Protein AF-A0A8T5RN50-F1 (afdb_monomer_lite)

Structure (mmCIF, N/CA/C/O backbone):
data_AF-A0A8T5RN50-F1
#
_entry.id   AF-A0A8T5RN50-F1
#
loop_
_atom_site.group_PDB
_atom_site.id
_atom_site.type_symbol
_atom_site.label_atom_id
_atom_site.label_alt_id
_atom_site.label_comp_id
_atom_site.label_asym_id
_atom_site.label_entity_id
_atom_site.label_seq_id
_atom_site.pdbx_PDB_ins_code
_atom_site.Cartn_x
_atom_site.Cartn_y
_atom_site.Cartn_z
_atom_site.occupancy
_atom_site.B_iso_or_equiv
_atom_site.auth_seq_id
_atom_site.auth_comp_id
_atom_site.auth_asym_id
_atom_site.auth_atom_id
_atom_site.pdbx_PDB_model_num
ATOM 1 N N . MET A 1 1 ? -28.690 2.134 7.419 1.00 39.25 1 MET A N 1
ATOM 2 C CA . MET A 1 1 ? -27.782 1.005 7.734 1.00 39.25 1 MET A CA 1
ATOM 3 C C . MET A 1 1 ? -26.611 1.550 8.539 1.00 39.25 1 MET A C 1
ATOM 5 O O . MET A 1 1 ? -25.808 2.286 7.982 1.00 39.25 1 MET A O 1
ATOM 9 N N . ASN A 1 2 ? -26.557 1.276 9.845 1.00 39.72 2 ASN A N 1
ATOM 10 C CA . ASN A 1 2 ? -25.509 1.796 10.726 1.00 39.72 2 ASN A CA 1
ATOM 11 C C . ASN A 1 2 ? -24.198 1.040 10.441 1.00 39.72 2 ASN A C 1
ATOM 13 O O . ASN A 1 2 ? -24.035 -0.119 10.826 1.00 39.72 2 ASN A O 1
ATOM 17 N N . ARG A 1 3 ? -23.319 1.637 9.631 1.00 48.94 3 ARG A N 1
ATOM 18 C CA . ARG A 1 3 ? -22.078 1.011 9.163 1.00 48.94 3 ARG A CA 1
ATOM 19 C C . ARG A 1 3 ? -21.067 1.093 10.303 1.00 48.94 3 ARG A C 1
ATOM 21 O O . ARG A 1 3 ? -20.320 2.054 10.372 1.00 48.94 3 ARG A O 1
ATOM 28 N N . ASN A 1 4 ? -21.085 0.105 11.201 1.00 57.00 4 ASN A N 1
ATOM 29 C CA . ASN A 1 4 ? -20.144 -0.011 12.319 1.00 57.00 4 ASN A CA 1
ATOM 30 C C . ASN A 1 4 ? -18.713 0.312 11.851 1.00 57.00 4 ASN A C 1
ATOM 32 O O . ASN A 1 4 ? -18.097 -0.475 11.121 1.00 57.00 4 ASN A O 1
ATOM 36 N N . GLU A 1 5 ? -18.204 1.471 12.270 1.00 60.34 5 GLU A N 1
ATOM 37 C CA . GLU A 1 5 ? -16.967 2.089 11.766 1.00 60.34 5 GLU A CA 1
ATOM 38 C C . GLU A 1 5 ? -15.711 1.244 12.054 1.00 60.34 5 GLU A C 1
ATOM 40 O O . GLU A 1 5 ? -14.679 1.391 11.399 1.00 60.34 5 GLU A O 1
ATOM 45 N N . ASN A 1 6 ? -15.839 0.248 12.935 1.00 61.25 6 ASN A N 1
ATOM 46 C CA . ASN A 1 6 ? -14.751 -0.607 13.416 1.00 61.25 6 ASN A CA 1
ATOM 47 C C . ASN A 1 6 ? -14.583 -1.919 12.622 1.00 61.25 6 ASN A C 1
ATOM 49 O O . ASN A 1 6 ? -13.995 -2.882 13.123 1.00 61.25 6 ASN A O 1
ATOM 53 N N . THR A 1 7 ? -15.121 -1.999 11.399 1.00 67.31 7 THR A N 1
ATOM 54 C CA . THR A 1 7 ? -15.009 -3.199 10.550 1.00 67.31 7 THR A CA 1
ATOM 55 C C . THR A 1 7 ? -14.129 -2.964 9.322 1.00 67.31 7 THR A C 1
ATOM 57 O O . THR A 1 7 ? -14.306 -2.001 8.572 1.00 67.31 7 THR A O 1
ATOM 60 N N . TRP A 1 8 ? -13.166 -3.855 9.080 1.00 62.72 8 TRP A N 1
ATOM 61 C CA . TRP A 1 8 ? -12.341 -3.890 7.864 1.00 62.72 8 TRP A CA 1
ATOM 62 C C . TRP A 1 8 ? -12.650 -5.194 7.132 1.00 62.72 8 TRP A C 1
ATOM 64 O O . TRP A 1 8 ? -12.530 -6.265 7.718 1.00 62.72 8 TRP A O 1
ATOM 74 N N . PHE A 1 9 ? -13.183 -5.087 5.908 1.00 72.06 9 PHE A N 1
ATOM 75 C CA . PHE A 1 9 ? -13.737 -6.212 5.135 1.00 72.06 9 PHE A CA 1
ATOM 76 C C . PHE A 1 9 ? -14.704 -7.116 5.930 1.00 72.06 9 PHE A C 1
ATOM 78 O O . PHE A 1 9 ? -14.640 -8.336 5.861 1.00 72.06 9 PHE A O 1
ATOM 85 N N . GLY A 1 10 ? -15.597 -6.519 6.729 1.00 66.94 10 GLY A N 1
ATOM 86 C CA . GLY A 1 10 ? -16.587 -7.263 7.526 1.00 66.94 10 GLY A CA 1
ATOM 87 C C . GLY A 1 10 ? -16.043 -7.890 8.816 1.00 66.94 10 GLY A C 1
ATOM 88 O O . GLY A 1 10 ? -16.824 -8.358 9.641 1.00 66.94 10 GLY A O 1
ATOM 89 N N . ILE A 1 11 ? -14.731 -7.834 9.055 1.00 73.62 11 ILE A N 1
ATOM 90 C CA . ILE A 1 11 ? -14.103 -8.348 10.275 1.00 73.62 11 ILE A CA 1
ATOM 91 C C . ILE A 1 11 ? -14.075 -7.239 11.332 1.00 73.62 11 ILE A C 1
ATOM 93 O O . ILE A 1 11 ? -13.586 -6.136 11.072 1.00 73.62 11 ILE A O 1
ATOM 97 N N . LYS A 1 12 ? -14.570 -7.531 12.544 1.00 73.50 12 LYS A N 1
ATOM 98 C CA . LYS A 1 12 ? -14.414 -6.646 13.711 1.00 73.50 12 LYS A CA 1
ATOM 99 C C . LYS A 1 12 ? -12.937 -6.584 14.109 1.00 73.50 12 LYS A C 1
ATOM 101 O O . LYS A 1 12 ? -12.335 -7.601 14.464 1.00 73.50 12 LYS A O 1
ATOM 106 N N . LEU A 1 13 ? -12.357 -5.391 14.047 1.00 67.62 13 LEU A N 1
ATOM 107 C CA . LEU A 1 13 ? -10.966 -5.155 14.416 1.00 67.62 13 LEU A CA 1
ATOM 108 C C . LEU A 1 13 ? -10.843 -4.985 15.929 1.00 67.62 13 LEU A C 1
ATOM 110 O O . LEU A 1 13 ? -11.417 -4.072 16.507 1.00 67.62 13 LEU A O 1
ATOM 114 N N . ASN A 1 14 ? -10.073 -5.870 16.559 1.00 73.69 14 ASN A N 1
ATOM 115 C CA . ASN A 1 14 ? -9.649 -5.715 17.949 1.00 73.69 14 ASN A CA 1
ATOM 116 C C . ASN A 1 14 ? -8.306 -4.957 17.987 1.00 73.69 14 ASN A C 1
ATOM 118 O O . ASN A 1 14 ? -7.526 -5.096 17.042 1.00 73.69 14 ASN A O 1
ATOM 122 N N . GLN A 1 15 ? -7.991 -4.210 19.053 1.00 70.94 15 GLN A N 1
ATOM 123 C CA . GLN A 1 15 ? -6.821 -3.305 19.105 1.00 70.94 15 GLN A CA 1
ATOM 124 C C . GLN A 1 15 ? -5.503 -3.997 18.699 1.00 70.94 15 GLN A C 1
ATOM 126 O O . GLN A 1 15 ? -4.775 -3.499 17.845 1.00 70.94 15 GLN A O 1
ATOM 131 N N . ARG A 1 16 ? -5.253 -5.213 19.209 1.00 75.81 16 ARG A N 1
ATOM 132 C CA . ARG A 1 16 ? -4.065 -6.024 18.869 1.00 75.81 16 ARG A CA 1
ATOM 133 C C . ARG A 1 16 ? -4.046 -6.521 17.415 1.00 75.81 16 ARG A C 1
ATOM 135 O O . ARG A 1 16 ? -2.986 -6.699 16.823 1.00 75.81 16 ARG A O 1
ATOM 142 N N . ARG A 1 17 ? -5.216 -6.768 16.819 1.00 75.12 17 ARG A N 1
ATOM 143 C CA . ARG A 1 17 ? -5.322 -7.174 15.405 1.00 75.12 17 ARG A CA 1
ATOM 144 C C . ARG A 1 17 ? -5.095 -5.982 14.477 1.00 75.12 17 ARG A C 1
ATOM 146 O O . ARG A 1 17 ? -4.455 -6.144 13.445 1.00 75.12 17 ARG A O 1
ATOM 153 N N . ALA A 1 18 ? -5.559 -4.795 14.870 1.00 77.81 18 ALA A N 1
ATOM 154 C CA . ALA A 1 18 ? -5.333 -3.558 14.130 1.00 77.81 18 ALA A CA 1
ATOM 155 C C . ALA A 1 18 ? -3.845 -3.175 14.078 1.00 77.81 18 ALA A C 1
ATOM 157 O O . ALA A 1 18 ? -3.364 -2.793 13.015 1.00 77.81 18 ALA A O 1
ATOM 158 N N . THR A 1 19 ? -3.101 -3.345 15.177 1.00 78.88 19 THR A N 1
ATOM 159 C CA . THR A 1 19 ? -1.645 -3.108 15.199 1.00 78.88 19 THR A CA 1
ATOM 160 C C . THR A 1 19 ? -0.881 -4.098 14.323 1.00 78.88 19 THR A C 1
ATOM 162 O O . THR A 1 19 ? 0.003 -3.688 13.576 1.00 78.88 19 THR A O 1
ATOM 165 N N . ASN A 1 20 ? -1.249 -5.384 14.341 1.00 82.62 20 ASN A N 1
ATOM 166 C CA . ASN A 1 20 ? -0.606 -6.383 13.481 1.00 82.62 20 ASN A CA 1
ATOM 167 C C . ASN A 1 20 ? -0.867 -6.101 11.992 1.00 82.62 20 ASN A C 1
ATOM 169 O O . ASN A 1 20 ? 0.052 -6.189 11.184 1.00 82.62 20 ASN A O 1
ATOM 173 N N . LEU A 1 21 ? -2.097 -5.710 11.636 1.00 84.25 21 LEU A N 1
ATOM 174 C CA . LEU A 1 21 ? -2.449 -5.291 10.274 1.00 84.25 21 LEU A CA 1
ATOM 175 C C . LEU A 1 21 ? -1.707 -4.025 9.839 1.00 84.25 21 LEU A C 1
ATOM 177 O O . LEU A 1 21 ? -1.286 -3.929 8.690 1.00 84.25 21 LEU A O 1
ATOM 181 N N . PHE A 1 22 ? -1.508 -3.077 10.751 1.00 85.62 22 PHE A N 1
ATOM 182 C CA . PHE A 1 22 ? -0.739 -1.868 10.480 1.00 85.62 22 PHE A CA 1
ATOM 183 C C . PHE A 1 22 ? 0.730 -2.187 10.163 1.00 85.62 22 PHE A C 1
ATOM 185 O O . PHE A 1 22 ? 1.240 -1.741 9.138 1.00 85.62 22 PHE A O 1
ATOM 192 N N . ILE A 1 23 ? 1.385 -3.021 10.980 1.00 85.88 23 ILE A N 1
ATOM 193 C CA . ILE A 1 23 ? 2.774 -3.458 10.746 1.00 85.88 23 ILE A CA 1
ATOM 194 C C . ILE A 1 23 ? 2.885 -4.232 9.426 1.00 85.88 23 ILE A C 1
ATOM 196 O O . ILE A 1 23 ? 3.778 -3.955 8.626 1.00 85.88 23 ILE A O 1
ATOM 200 N N . LEU A 1 24 ? 1.951 -5.155 9.166 1.00 88.94 24 LEU A N 1
ATOM 201 C CA . LEU A 1 24 ? 1.899 -5.911 7.912 1.00 88.94 24 LEU A CA 1
ATOM 202 C C . LEU A 1 24 ? 1.766 -4.978 6.703 1.00 88.94 24 LEU A C 1
ATOM 204 O O . LEU A 1 24 ? 2.433 -5.177 5.693 1.00 88.94 24 LEU A O 1
ATOM 208 N N . SER A 1 25 ? 0.937 -3.941 6.814 1.00 89.31 25 SER A N 1
ATOM 209 C CA . SER A 1 25 ? 0.748 -2.968 5.744 1.00 89.31 25 SER A CA 1
ATOM 210 C C . SER A 1 25 ? 1.996 -2.121 5.498 1.00 89.31 25 SER A C 1
ATOM 212 O O . SER A 1 25 ? 2.299 -1.843 4.344 1.00 89.31 25 SER A O 1
ATOM 214 N N . ILE A 1 26 ? 2.742 -1.742 6.542 1.00 89.38 26 ILE A N 1
ATOM 215 C CA . ILE A 1 26 ? 4.029 -1.043 6.389 1.00 89.38 26 ILE A CA 1
ATOM 216 C C . ILE A 1 26 ? 5.039 -1.943 5.674 1.00 89.38 26 ILE A C 1
ATOM 218 O O . ILE A 1 26 ? 5.650 -1.528 4.689 1.00 89.38 26 ILE A O 1
ATOM 222 N N . ALA A 1 27 ? 5.184 -3.190 6.126 1.00 91.25 27 ALA A N 1
ATOM 223 C CA . ALA A 1 27 ? 6.066 -4.154 5.478 1.00 91.25 27 ALA A CA 1
ATOM 224 C C . ALA A 1 27 ? 5.673 -4.362 4.006 1.00 91.25 27 ALA A C 1
ATOM 226 O O . ALA A 1 27 ? 6.528 -4.311 3.125 1.00 91.25 27 ALA A O 1
ATOM 227 N 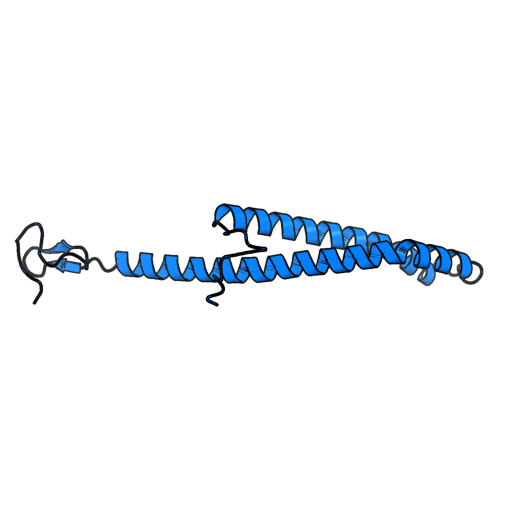N . GLY A 1 28 ? 4.371 -4.489 3.731 1.00 89.31 28 GLY A N 1
ATOM 228 C CA . GLY A 1 28 ? 3.821 -4.567 2.380 1.00 89.31 28 GLY A CA 1
ATOM 229 C C . GLY A 1 28 ? 4.183 -3.353 1.526 1.00 89.31 28 GLY A C 1
ATOM 230 O O . GLY A 1 28 ? 4.691 -3.534 0.424 1.00 89.31 28 GLY A O 1
ATOM 231 N N . THR A 1 29 ? 4.018 -2.128 2.045 1.00 89.56 29 THR A N 1
ATOM 232 C CA . THR A 1 29 ? 4.406 -0.907 1.314 1.00 89.56 29 THR A CA 1
ATOM 233 C C . THR A 1 29 ? 5.895 -0.882 0.975 1.00 89.56 29 THR A C 1
ATOM 235 O O . THR A 1 29 ? 6.263 -0.533 -0.146 1.00 89.56 29 THR A O 1
ATOM 238 N N . LEU A 1 30 ? 6.753 -1.309 1.906 1.00 92.00 30 LEU A N 1
ATOM 239 C CA . LEU A 1 30 ? 8.201 -1.369 1.712 1.00 92.00 30 LEU A CA 1
ATOM 240 C C . LEU A 1 30 ? 8.585 -2.385 0.633 1.00 92.00 30 LEU A C 1
ATOM 242 O O . LEU A 1 30 ? 9.356 -2.063 -0.267 1.00 92.00 30 LEU A O 1
ATOM 246 N N . ILE A 1 31 ? 8.000 -3.584 0.679 1.00 90.94 31 ILE A N 1
ATOM 247 C CA . ILE A 1 31 ? 8.214 -4.618 -0.341 1.00 90.94 31 ILE A CA 1
ATOM 248 C C . ILE A 1 31 ? 7.754 -4.111 -1.710 1.00 90.94 31 ILE A C 1
ATOM 250 O O . ILE A 1 31 ? 8.495 -4.230 -2.687 1.00 90.94 31 ILE A O 1
ATOM 254 N N . THR A 1 32 ? 6.570 -3.489 -1.786 1.00 90.12 32 THR A N 1
ATOM 255 C CA . THR A 1 32 ? 6.078 -2.944 -3.056 1.00 90.12 32 THR A CA 1
ATOM 256 C C . THR A 1 32 ? 6.970 -1.826 -3.594 1.00 90.12 32 THR A C 1
ATOM 258 O O . THR A 1 32 ? 7.170 -1.734 -4.800 1.00 90.12 32 THR A O 1
ATOM 261 N N . LEU A 1 33 ? 7.562 -1.009 -2.720 1.00 89.69 33 LEU A N 1
ATOM 262 C CA . LEU A 1 33 ? 8.493 0.042 -3.123 1.00 89.69 33 LEU A CA 1
ATOM 263 C C . LEU A 1 33 ? 9.767 -0.550 -3.742 1.00 89.69 33 LEU A C 1
ATOM 265 O O . LEU A 1 33 ? 10.185 -0.118 -4.813 1.00 89.69 33 LEU A O 1
ATOM 269 N N . VAL A 1 34 ? 10.358 -1.563 -3.101 1.00 90.19 34 VAL A N 1
ATOM 270 C CA . VAL A 1 34 ? 11.564 -2.239 -3.610 1.00 90.19 34 VAL A CA 1
ATOM 271 C C . VAL A 1 34 ? 11.295 -2.896 -4.964 1.00 90.19 34 VAL A C 1
ATOM 273 O O . VAL A 1 34 ? 12.080 -2.731 -5.897 1.00 90.19 34 VAL A O 1
ATOM 276 N N . MET A 1 35 ? 10.167 -3.594 -5.100 1.00 88.56 35 MET A N 1
ATOM 277 C CA . MET A 1 35 ? 9.778 -4.212 -6.369 1.00 88.56 35 MET A CA 1
ATOM 278 C C . MET A 1 35 ? 9.527 -3.177 -7.472 1.00 88.56 35 MET A C 1
ATOM 280 O O . MET A 1 35 ? 9.877 -3.416 -8.625 1.00 88.56 35 MET A O 1
ATOM 284 N N . LEU A 1 36 ? 8.980 -2.006 -7.133 1.00 88.12 36 LEU A N 1
ATOM 285 C CA . LEU A 1 36 ? 8.797 -0.916 -8.090 1.00 88.12 36 LEU A CA 1
ATOM 286 C C . LEU A 1 36 ? 10.149 -0.391 -8.591 1.00 88.12 36 LEU A C 1
ATOM 288 O O . LEU A 1 36 ? 10.326 -0.224 -9.792 1.00 88.12 36 LEU A O 1
ATOM 292 N N . VAL A 1 37 ? 11.140 -0.220 -7.713 1.00 88.44 37 VAL A N 1
ATO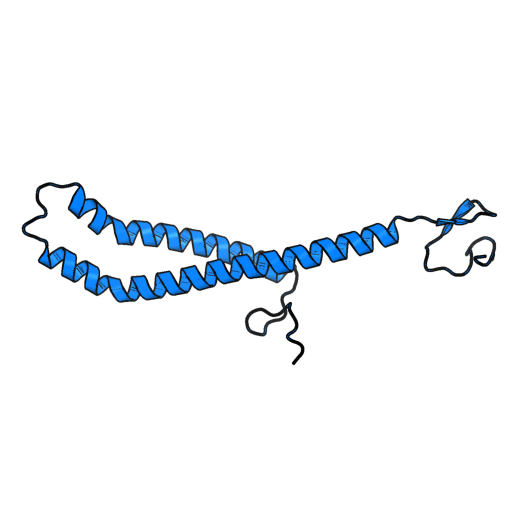M 293 C CA . VAL A 1 37 ? 12.501 0.164 -8.131 1.00 88.44 37 VAL A CA 1
ATOM 294 C C . VAL A 1 37 ? 13.101 -0.869 -9.092 1.00 88.44 37 VAL A C 1
ATOM 296 O O . VAL A 1 37 ? 13.635 -0.494 -10.134 1.00 88.44 37 VAL A O 1
ATOM 299 N N . GLN A 1 38 ? 12.972 -2.164 -8.790 1.00 86.12 38 GLN A N 1
ATOM 300 C CA . GLN A 1 38 ? 13.467 -3.236 -9.666 1.00 86.12 38 GLN A CA 1
ATOM 301 C C . GLN A 1 38 ? 12.786 -3.233 -11.040 1.00 86.12 38 GLN A C 1
ATOM 303 O O . GLN A 1 38 ? 13.452 -3.433 -12.053 1.00 86.12 38 GLN A O 1
ATOM 308 N N . LEU A 1 39 ? 11.483 -2.952 -11.085 1.00 86.06 39 LEU A N 1
ATOM 309 C CA . LEU A 1 39 ? 10.722 -2.844 -12.328 1.00 86.06 39 LEU A CA 1
ATOM 310 C C . LEU A 1 39 ? 11.197 -1.676 -13.209 1.00 86.06 39 LEU A C 1
ATOM 312 O O . LEU A 1 39 ? 11.210 -1.794 -14.432 1.00 86.06 39 LEU A O 1
ATOM 316 N N . PHE A 1 40 ? 11.599 -0.558 -12.599 1.00 85.56 40 PHE A N 1
ATOM 317 C CA . PHE A 1 40 ? 12.048 0.641 -13.315 1.00 85.56 40 PHE A CA 1
ATOM 318 C C . PHE A 1 40 ? 13.540 0.632 -13.689 1.00 85.56 40 PHE A C 1
ATOM 320 O O . PHE A 1 40 ? 13.944 1.418 -14.543 1.00 85.56 40 PHE A O 1
ATOM 327 N N . MET A 1 41 ? 14.360 -0.264 -13.129 1.00 84.00 41 MET A N 1
ATOM 328 C CA . MET A 1 41 ? 15.781 -0.415 -13.492 1.00 84.00 41 MET A CA 1
ATOM 329 C C . MET A 1 41 ? 16.061 -0.521 -15.003 1.00 84.00 41 MET A C 1
ATOM 331 O O . MET A 1 41 ? 16.931 0.212 -15.477 1.00 84.00 41 MET A O 1
ATOM 335 N N . PRO A 1 42 ? 15.360 -1.359 -15.795 1.00 80.88 42 PRO A N 1
ATOM 336 C CA . PRO A 1 42 ? 15.581 -1.408 -17.241 1.00 80.88 42 PRO A CA 1
ATOM 337 C C . PRO A 1 42 ? 15.293 -0.061 -17.920 1.00 80.88 42 PRO A C 1
ATOM 339 O O . PRO A 1 42 ? 16.048 0.349 -18.799 1.00 80.88 42 PRO A O 1
ATOM 342 N N . LEU A 1 43 ? 14.276 0.676 -17.462 1.00 81.44 43 LEU A N 1
ATOM 343 C CA . LEU A 1 43 ? 13.968 2.014 -17.973 1.00 81.44 43 LEU A CA 1
ATOM 344 C C . LEU A 1 43 ? 15.092 3.008 -17.647 1.00 81.44 43 LEU A C 1
ATOM 346 O O . LEU A 1 43 ? 15.515 3.774 -18.503 1.00 81.44 43 LEU A O 1
ATOM 350 N N . VAL A 1 44 ? 15.613 2.975 -16.419 1.00 83.81 44 VAL A N 1
ATOM 351 C CA . VAL A 1 44 ? 16.742 3.819 -15.999 1.00 83.81 44 VAL A 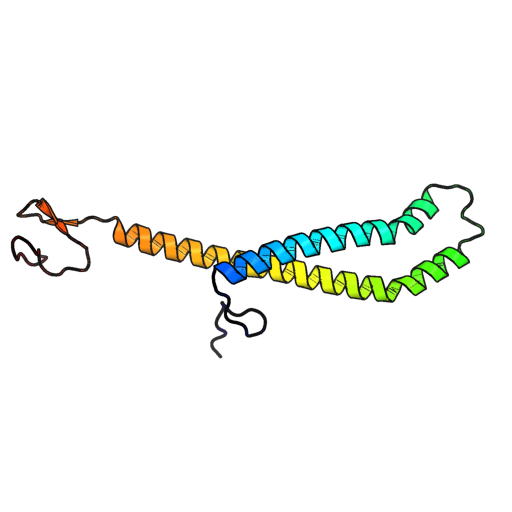CA 1
ATOM 352 C C . VAL A 1 44 ? 17.994 3.497 -16.817 1.00 83.81 44 VAL A C 1
ATOM 354 O O . VAL A 1 44 ? 18.694 4.409 -17.256 1.00 83.81 44 VAL A O 1
ATOM 357 N N . SER A 1 45 ? 18.243 2.212 -17.091 1.00 78.44 45 SER A N 1
ATOM 358 C CA . SER A 1 45 ? 19.369 1.789 -17.925 1.00 78.44 45 SER A CA 1
ATOM 359 C C . SER A 1 45 ? 19.272 2.351 -19.346 1.00 78.44 45 SER A C 1
ATOM 361 O O . SER A 1 45 ? 20.270 2.874 -19.837 1.00 78.44 45 SER A O 1
ATOM 363 N N . MET A 1 46 ? 18.071 2.369 -19.941 1.00 78.62 46 MET A N 1
ATOM 364 C CA . MET A 1 46 ? 17.814 2.917 -21.279 1.00 78.62 46 MET A CA 1
ATOM 365 C C . MET A 1 46 ? 18.269 4.379 -21.421 1.00 78.62 46 MET A C 1
ATOM 367 O O . MET A 1 46 ? 18.787 4.753 -22.468 1.00 78.62 46 MET A O 1
ATOM 371 N N . PHE A 1 47 ? 18.117 5.202 -20.377 1.00 80.81 47 PHE A N 1
ATOM 372 C CA . PHE A 1 47 ? 18.524 6.614 -20.403 1.00 80.81 47 PHE A CA 1
ATOM 373 C C . PHE A 1 47 ? 20.009 6.848 -20.096 1.00 80.81 47 PHE A C 1
ATOM 375 O O . PHE A 1 47 ? 20.550 7.885 -20.473 1.00 80.81 47 PHE A O 1
ATOM 382 N N . LEU A 1 48 ? 20.667 5.926 -19.387 1.00 84.00 48 LEU A N 1
ATOM 383 C CA . LEU A 1 48 ? 22.039 6.112 -18.901 1.00 84.00 48 LEU A CA 1
ATOM 384 C C . LEU A 1 48 ? 23.119 5.630 -19.874 1.00 84.00 48 LEU A C 1
ATOM 386 O O . LEU A 1 48 ? 24.255 6.090 -19.769 1.00 84.00 48 LEU A O 1
ATOM 390 N N . SER A 1 49 ? 22.810 4.712 -20.793 1.00 76.50 49 SER A N 1
ATOM 391 C CA . SER A 1 49 ? 23.804 4.200 -21.745 1.00 76.50 49 SER A CA 1
ATOM 392 C C . SER A 1 49 ? 23.527 4.675 -23.175 1.00 76.50 49 SER A C 1
ATOM 394 O O . SER A 1 49 ? 22.404 4.550 -23.664 1.00 76.50 49 SER A O 1
ATOM 396 N N . PRO A 1 50 ? 24.558 5.161 -23.886 1.00 72.56 50 PRO A N 1
ATOM 397 C CA . PRO A 1 50 ? 24.430 5.680 -25.246 1.00 72.56 50 PRO A CA 1
ATOM 398 C C . PRO A 1 50 ? 24.210 4.601 -26.325 1.00 72.56 50 PRO A C 1
ATOM 400 O O . PRO A 1 50 ? 24.005 4.951 -27.482 1.00 72.56 50 PRO A O 1
ATOM 403 N N . TYR A 1 51 ? 24.228 3.308 -25.979 1.00 68.56 51 TYR A N 1
ATOM 404 C CA . TYR A 1 51 ? 24.113 2.197 -26.941 1.00 68.56 51 TYR A CA 1
ATOM 405 C C . TYR A 1 51 ? 22.678 1.671 -27.160 1.00 68.56 51 TYR A C 1
ATOM 407 O O . TYR A 1 51 ? 22.483 0.726 -27.916 1.00 68.56 51 TYR A O 1
ATOM 415 N N . TYR A 1 52 ? 21.654 2.263 -26.534 1.00 65.62 52 TYR A N 1
ATOM 416 C CA . TYR A 1 52 ? 20.311 1.661 -26.476 1.00 65.62 52 TYR A CA 1
ATOM 417 C C . TYR A 1 52 ? 19.369 1.931 -27.657 1.00 65.62 52 TYR A C 1
ATOM 419 O O . TYR A 1 52 ? 18.268 1.381 -27.692 1.00 65.62 52 TYR A O 1
ATOM 427 N N . ALA A 1 53 ? 19.767 2.749 -28.634 1.00 64.75 53 ALA A N 1
ATOM 428 C CA . ALA A 1 53 ? 18.877 3.136 -29.731 1.00 64.75 53 ALA A CA 1
ATOM 429 C C . ALA A 1 53 ? 18.460 1.956 -30.635 1.00 64.75 53 ALA A C 1
ATOM 431 O O . ALA A 1 53 ? 17.347 1.968 -31.159 1.00 64.75 53 ALA A O 1
ATOM 432 N N . GLU A 1 54 ? 19.302 0.927 -30.785 1.00 69.12 54 GLU A N 1
ATOM 433 C CA . GLU A 1 54 ? 19.016 -0.213 -31.674 1.00 69.12 54 GLU A CA 1
ATOM 434 C C . GLU A 1 54 ? 18.1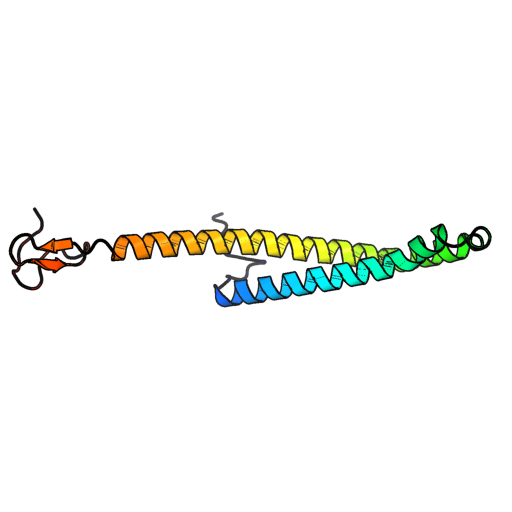80 -1.326 -31.017 1.00 69.12 54 GLU A C 1
ATOM 436 O O . GLU A 1 54 ? 17.539 -2.108 -31.714 1.00 69.12 54 GLU A O 1
ATOM 441 N N . GLU A 1 55 ? 18.087 -1.363 -29.684 1.00 75.12 55 GLU A N 1
ATOM 442 C CA . GLU A 1 55 ? 17.359 -2.414 -28.950 1.00 75.12 55 GLU A CA 1
ATOM 443 C C . GLU A 1 55 ? 15.971 -1.982 -28.455 1.00 75.12 55 GLU A C 1
ATOM 445 O O . GLU A 1 55 ? 15.339 -2.652 -27.634 1.00 75.12 55 GLU A O 1
ATOM 450 N N . LEU A 1 56 ? 15.442 -0.868 -28.962 1.00 78.31 56 LEU A N 1
ATOM 451 C CA . LEU A 1 56 ? 14.194 -0.276 -28.472 1.00 78.31 56 LEU A CA 1
ATOM 452 C C . LEU A 1 56 ? 12.999 -1.251 -28.538 1.00 78.31 56 LEU A C 1
ATOM 454 O O . LEU A 1 56 ? 12.151 -1.255 -27.644 1.00 78.31 56 LEU A O 1
ATOM 458 N N . GLN A 1 57 ? 12.964 -2.138 -29.542 1.00 83.62 57 GLN A N 1
ATOM 459 C CA . GLN A 1 57 ? 11.958 -3.205 -29.639 1.00 83.62 57 GLN A CA 1
ATOM 460 C C . GLN A 1 57 ? 12.047 -4.229 -28.495 1.00 83.62 57 GLN A C 1
ATOM 462 O O . GLN A 1 57 ? 11.012 -4.624 -27.956 1.00 83.62 57 GLN A O 1
ATOM 467 N N . TYR A 1 58 ? 13.256 -4.627 -28.091 1.00 83.56 58 TYR A N 1
ATOM 468 C CA . TYR A 1 58 ? 13.477 -5.581 -27.001 1.00 83.56 58 TYR A CA 1
ATOM 469 C C . TYR A 1 58 ? 12.994 -5.012 -25.658 1.00 83.56 58 TYR A C 1
ATOM 471 O O . TYR A 1 58 ? 12.241 -5.662 -24.927 1.00 83.56 58 TYR A O 1
ATOM 479 N N . TYR A 1 59 ? 13.316 -3.746 -25.378 1.00 79.38 59 TYR A N 1
ATOM 480 C CA . TYR A 1 59 ? 12.834 -3.042 -24.186 1.00 79.38 59 TYR A CA 1
ATOM 481 C C . TYR A 1 59 ? 11.315 -2.876 -24.170 1.00 79.38 59 TYR A C 1
ATOM 483 O O . TYR A 1 59 ? 10.681 -3.066 -23.129 1.00 79.38 59 TYR A O 1
ATOM 491 N N . PHE A 1 60 ? 10.716 -2.564 -25.321 1.00 82.31 60 PHE A N 1
ATOM 492 C CA . PHE A 1 60 ? 9.266 -2.445 -25.436 1.00 82.31 60 PHE A CA 1
ATOM 493 C C . PHE A 1 60 ? 8.566 -3.776 -25.135 1.00 82.31 60 PHE A C 1
ATOM 495 O O . PHE A 1 60 ? 7.579 -3.804 -24.400 1.00 82.31 60 PHE A O 1
ATOM 502 N N . GLN A 1 61 ? 9.109 -4.892 -25.629 1.00 85.69 61 GLN A N 1
ATOM 503 C CA . GLN A 1 61 ? 8.579 -6.227 -25.359 1.00 85.69 61 GLN A CA 1
ATOM 504 C C . GLN A 1 61 ? 8.671 -6.598 -23.869 1.00 85.69 61 GLN A C 1
ATOM 506 O O . GLN A 1 61 ? 7.699 -7.106 -23.304 1.00 85.69 61 GLN A O 1
ATOM 511 N N . ILE A 1 62 ? 9.791 -6.288 -23.208 1.00 84.81 62 ILE A N 1
ATOM 512 C CA . ILE A 1 62 ? 9.959 -6.489 -21.759 1.00 84.81 62 ILE A CA 1
ATOM 513 C C . ILE A 1 62 ? 8.958 -5.646 -20.960 1.00 84.81 62 ILE A C 1
ATOM 515 O O . ILE A 1 62 ? 8.324 -6.150 -20.032 1.00 84.81 62 ILE A O 1
ATOM 519 N N . MET A 1 63 ? 8.778 -4.374 -21.323 1.00 82.81 63 MET A N 1
ATOM 520 C CA . MET A 1 63 ? 7.806 -3.487 -20.674 1.00 82.81 63 MET A CA 1
ATOM 521 C C . MET A 1 63 ? 6.374 -4.013 -20.819 1.00 82.81 63 MET A C 1
ATOM 523 O O . MET A 1 63 ? 5.618 -4.013 -19.847 1.00 82.81 63 MET A O 1
ATOM 527 N N . LEU A 1 64 ? 6.013 -4.517 -22.004 1.00 87.62 64 LEU A N 1
ATOM 528 C CA . LEU A 1 64 ? 4.688 -5.081 -22.261 1.00 87.62 64 LEU A CA 1
ATOM 529 C C . LEU A 1 64 ? 4.440 -6.355 -21.436 1.00 87.62 64 LEU A C 1
ATOM 531 O O . LEU A 1 64 ? 3.366 -6.519 -20.859 1.00 87.62 64 LEU A O 1
ATOM 535 N N . MET A 1 65 ? 5.447 -7.229 -21.330 1.00 88.75 65 MET A N 1
ATOM 536 C CA . MET A 1 65 ? 5.371 -8.459 -20.533 1.00 88.75 65 MET A CA 1
ATOM 537 C C . MET A 1 65 ? 5.233 -8.171 -19.030 1.00 88.75 65 MET A C 1
ATOM 539 O O . MET A 1 65 ? 4.580 -8.922 -18.305 1.00 88.75 65 MET A O 1
ATOM 543 N N . ASN A 1 66 ? 5.796 -7.052 -18.568 1.00 87.06 66 ASN A N 1
ATOM 544 C CA . ASN A 1 66 ? 5.733 -6.626 -17.173 1.00 87.06 66 ASN A CA 1
ATOM 545 C C . ASN A 1 66 ? 4.474 -5.809 -16.810 1.00 87.06 66 ASN A C 1
ATOM 547 O O . ASN A 1 66 ? 4.202 -5.576 -15.630 1.00 87.06 66 ASN A O 1
ATOM 551 N N . LEU A 1 67 ? 3.669 -5.400 -17.793 1.00 87.62 67 LEU A N 1
ATOM 552 C CA . LEU A 1 67 ? 2.436 -4.631 -17.599 1.00 87.62 67 LEU A CA 1
ATOM 553 C C . LEU A 1 67 ? 1.425 -5.277 -16.622 1.00 87.62 67 LEU A C 1
ATOM 555 O O . LEU A 1 67 ? 0.939 -4.564 -15.739 1.00 87.62 67 LEU A O 1
ATOM 559 N N . PRO A 1 68 ? 1.119 -6.593 -16.677 1.00 89.88 68 PRO A N 1
ATOM 560 C CA . PRO A 1 68 ? 0.228 -7.217 -15.694 1.00 89.88 68 PRO A CA 1
ATOM 561 C C . PRO A 1 68 ? 0.777 -7.150 -14.263 1.00 89.88 68 PRO A C 1
ATOM 563 O O . PRO A 1 68 ? 0.012 -6.924 -13.323 1.00 89.88 68 PRO A O 1
ATOM 566 N N . TYR A 1 69 ? 2.096 -7.274 -14.082 1.00 87.75 69 TYR A N 1
ATOM 567 C CA . TYR A 1 69 ? 2.727 -7.114 -12.771 1.00 87.75 69 TYR A CA 1
ATOM 568 C C . TYR A 1 69 ? 2.548 -5.690 -12.243 1.00 87.75 69 TYR A C 1
ATOM 570 O O . TYR A 1 69 ? 2.250 -5.505 -11.066 1.00 87.75 69 TYR A O 1
ATOM 578 N N . LEU A 1 70 ? 2.639 -4.687 -13.117 1.00 87.50 70 LEU A N 1
ATOM 579 C CA . LEU A 1 70 ? 2.421 -3.282 -12.773 1.00 87.50 70 LEU A CA 1
ATOM 580 C C . LEU A 1 70 ? 0.987 -3.046 -12.259 1.00 87.50 70 LEU A C 1
ATOM 582 O O . LEU A 1 70 ? 0.797 -2.383 -11.239 1.00 87.50 70 LEU A O 1
ATOM 586 N N . VAL A 1 71 ? -0.019 -3.664 -12.887 1.00 90.00 71 VAL A N 1
ATOM 587 C CA . VAL A 1 71 ? -1.422 -3.590 -12.433 1.00 90.00 71 VAL A CA 1
ATOM 588 C C . VAL A 1 71 ? -1.596 -4.194 -11.036 1.00 90.00 71 VAL A C 1
ATOM 590 O O . VAL A 1 71 ? -2.199 -3.566 -10.163 1.00 90.00 71 VAL A O 1
ATOM 593 N N . VAL A 1 72 ? -1.039 -5.386 -10.795 1.00 90.25 72 VAL A N 1
ATOM 594 C CA . VAL A 1 72 ? -1.094 -6.048 -9.477 1.00 90.25 72 VAL A CA 1
ATOM 595 C C . VAL A 1 72 ? -0.389 -5.208 -8.413 1.00 90.25 72 VAL A C 1
ATOM 597 O O . VAL A 1 72 ? -0.897 -5.056 -7.302 1.00 90.25 72 VAL A O 1
ATOM 600 N N . MET A 1 73 ? 0.748 -4.610 -8.762 1.00 87.88 73 MET A N 1
ATOM 601 C CA . MET A 1 73 ? 1.521 -3.744 -7.879 1.00 87.88 73 MET A CA 1
ATOM 602 C C . MET A 1 73 ? 0.758 -2.476 -7.493 1.00 87.88 73 MET A C 1
ATOM 604 O O . MET A 1 73 ? 0.705 -2.140 -6.310 1.00 87.88 73 MET A O 1
ATOM 608 N N . ILE A 1 74 ? 0.108 -1.805 -8.450 1.00 89.25 74 ILE A N 1
ATOM 609 C CA . ILE A 1 74 ? -0.743 -0.637 -8.170 1.00 89.25 74 ILE A CA 1
ATOM 610 C C . ILE A 1 74 ? -1.901 -1.032 -7.250 1.00 89.25 74 ILE A C 1
ATOM 612 O O . ILE A 1 74 ? -2.179 -0.328 -6.278 1.00 89.25 74 ILE A O 1
ATOM 616 N N . ALA A 1 75 ? -2.558 -2.163 -7.518 1.00 90.81 75 ALA A N 1
ATOM 617 C CA . ALA A 1 75 ? -3.662 -2.641 -6.693 1.00 90.81 75 ALA A CA 1
ATOM 618 C C . ALA A 1 75 ? -3.205 -2.963 -5.259 1.00 90.81 75 ALA A C 1
ATOM 620 O O . ALA A 1 75 ? -3.829 -2.517 -4.295 1.00 90.81 75 ALA A O 1
ATOM 621 N N . GLY A 1 76 ? -2.087 -3.678 -5.103 1.00 89.00 76 GLY A N 1
ATOM 622 C CA . GLY A 1 76 ? -1.499 -3.989 -3.800 1.00 89.00 76 GLY A CA 1
ATOM 623 C C . GLY A 1 76 ? -1.082 -2.732 -3.038 1.00 89.00 76 GLY A C 1
ATOM 624 O O . GLY A 1 76 ? -1.399 -2.589 -1.854 1.00 89.00 76 GLY A O 1
ATOM 625 N N . PHE A 1 77 ? -0.461 -1.774 -3.728 1.00 88.56 77 PHE A N 1
ATOM 626 C CA . PHE A 1 77 ? -0.096 -0.491 -3.141 1.00 88.56 77 PHE A CA 1
ATOM 627 C C . PHE A 1 77 ? -1.339 0.278 -2.675 1.00 88.56 77 PHE A C 1
ATOM 629 O O . PHE A 1 77 ? -1.401 0.691 -1.518 1.00 88.56 77 PHE A O 1
ATOM 636 N N . ALA A 1 78 ? -2.378 0.379 -3.507 1.00 89.69 78 ALA A N 1
ATOM 637 C CA . ALA A 1 78 ? -3.629 1.044 -3.148 1.00 89.69 78 ALA A CA 1
ATOM 638 C C . ALA A 1 78 ? -4.305 0.401 -1.924 1.00 89.69 78 ALA A C 1
ATOM 640 O O . ALA A 1 78 ? -4.745 1.111 -1.017 1.00 89.69 78 ALA A O 1
ATOM 641 N N . ILE A 1 79 ? -4.338 -0.935 -1.853 1.00 89.19 79 ILE A N 1
ATOM 642 C CA . ILE A 1 79 ? -4.874 -1.673 -0.699 1.00 89.19 79 ILE A CA 1
ATOM 643 C C . ILE A 1 79 ? -4.049 -1.385 0.557 1.00 89.19 79 ILE A C 1
ATOM 645 O O . ILE A 1 79 ? -4.619 -1.140 1.625 1.00 89.19 79 ILE A O 1
ATOM 649 N N . SER A 1 80 ? -2.721 -1.387 0.451 1.00 88.62 80 SER A N 1
ATOM 650 C CA . SER A 1 80 ? -1.840 -1.138 1.593 1.00 88.62 80 SER A CA 1
ATOM 651 C C . SER A 1 80 ? -2.008 0.292 2.133 1.00 88.62 80 SER A C 1
ATOM 653 O O . SER A 1 80 ? -2.271 0.487 3.319 1.00 88.62 80 SER A O 1
ATOM 655 N N . VAL A 1 81 ? -2.024 1.304 1.261 1.00 85.94 81 VAL A N 1
ATOM 656 C CA . VAL A 1 81 ? -2.278 2.700 1.645 1.00 85.94 81 VAL A CA 1
ATOM 657 C C . VAL A 1 81 ? -3.672 2.863 2.255 1.00 85.94 81 VAL A C 1
ATOM 659 O O . VAL A 1 81 ? -3.819 3.485 3.309 1.00 85.94 81 VAL A O 1
ATOM 662 N N . TYR A 1 82 ? -4.700 2.262 1.649 1.00 87.31 82 TYR A N 1
ATOM 663 C CA . TYR A 1 82 ? -6.061 2.291 2.189 1.00 87.31 82 TYR A CA 1
ATOM 664 C C . TYR A 1 82 ? -6.128 1.696 3.603 1.00 87.31 82 TYR A C 1
ATOM 666 O O . TYR A 1 82 ? -6.787 2.242 4.494 1.00 87.31 82 TYR A O 1
ATOM 674 N N . THR A 1 83 ? -5.405 0.599 3.827 1.00 86.75 83 THR A N 1
ATOM 675 C CA . THR A 1 83 ? -5.323 -0.073 5.127 1.00 86.75 83 THR A CA 1
ATOM 676 C C . THR A 1 83 ? -4.648 0.820 6.164 1.00 86.75 83 THR A C 1
ATOM 678 O O . THR A 1 83 ? -5.192 0.986 7.255 1.00 86.75 83 THR A O 1
ATOM 681 N N . LEU A 1 84 ? -3.546 1.491 5.811 1.00 83.94 84 LEU A N 1
ATOM 682 C CA . LEU A 1 84 ? -2.864 2.447 6.692 1.00 83.94 84 LEU A CA 1
ATOM 683 C C . LEU A 1 84 ? -3.774 3.609 7.111 1.00 83.94 84 LEU A C 1
ATOM 685 O O . LEU A 1 84 ? -3.875 3.914 8.302 1.00 83.94 84 LEU A O 1
ATOM 689 N N . ILE A 1 85 ? -4.475 4.230 6.156 1.00 84.38 85 ILE A N 1
ATOM 690 C CA . ILE A 1 85 ? -5.390 5.352 6.429 1.00 84.38 85 ILE A CA 1
ATOM 691 C C . ILE A 1 85 ? -6.492 4.916 7.398 1.00 84.38 85 ILE A C 1
ATOM 693 O O . ILE A 1 85 ? -6.823 5.631 8.347 1.00 84.38 85 ILE A O 1
ATOM 697 N N . LYS A 1 86 ? -7.056 3.726 7.181 1.00 80.62 86 LYS A N 1
ATOM 698 C CA . LYS A 1 86 ? -8.136 3.204 8.017 1.00 80.62 86 LYS A CA 1
ATOM 699 C C . LYS A 1 86 ? -7.655 2.806 9.413 1.00 80.62 86 LYS A C 1
ATOM 701 O O . LYS A 1 86 ? -8.317 3.150 10.390 1.00 80.62 86 LYS A O 1
ATOM 706 N N . CYS A 1 87 ? -6.488 2.172 9.530 1.00 78.12 87 CYS A N 1
ATOM 707 C CA . CYS A 1 87 ? -5.856 1.888 10.820 1.00 78.12 87 CYS A CA 1
ATOM 708 C C . CYS A 1 87 ? -5.605 3.173 11.625 1.00 78.12 87 CYS A C 1
ATOM 710 O O . CYS A 1 87 ? -5.873 3.193 12.825 1.00 78.12 87 CYS A O 1
ATOM 712 N N . ARG A 1 88 ? -5.165 4.261 10.974 1.00 79.50 88 ARG A N 1
ATOM 713 C CA . ARG A 1 88 ? -4.936 5.554 11.641 1.00 79.50 88 ARG A CA 1
ATOM 714 C C . ARG A 1 88 ? -6.217 6.146 12.230 1.00 79.50 88 ARG A C 1
ATOM 716 O O . ARG A 1 88 ? -6.197 6.574 13.380 1.00 79.50 88 ARG A O 1
ATOM 723 N N . LYS A 1 89 ? -7.324 6.133 11.480 1.00 75.81 89 LYS A N 1
ATOM 724 C CA . LYS A 1 89 ? -8.625 6.625 11.973 1.00 75.81 89 LYS A CA 1
ATOM 725 C C . LYS A 1 89 ? -9.096 5.856 13.210 1.00 75.81 89 LYS A C 1
ATOM 727 O O . LYS A 1 89 ? -9.528 6.458 14.184 1.00 75.81 89 LYS A O 1
ATOM 732 N N . ILE A 1 90 ? -8.939 4.533 13.193 1.00 72.25 90 ILE A N 1
ATOM 733 C CA . ILE A 1 90 ? -9.320 3.664 14.314 1.00 72.25 90 ILE A CA 1
ATOM 734 C C . ILE A 1 90 ? -8.417 3.907 15.538 1.00 72.25 90 ILE A C 1
ATOM 736 O O . ILE A 1 90 ? -8.895 3.963 16.668 1.00 72.25 90 ILE A O 1
ATOM 740 N N . ALA A 1 91 ? -7.109 4.089 15.341 1.00 69.25 91 ALA A N 1
ATOM 741 C CA . ALA A 1 91 ? -6.195 4.405 16.441 1.00 69.25 91 ALA A CA 1
ATOM 742 C C . ALA A 1 91 ? -6.556 5.733 17.135 1.00 69.25 91 ALA A C 1
ATOM 744 O O . ALA A 1 91 ? -6.511 5.812 18.363 1.00 69.25 91 ALA A O 1
ATOM 745 N N . GLN A 1 92 ? -6.973 6.746 16.366 1.00 68.06 92 GLN A N 1
ATOM 746 C CA . GLN A 1 92 ? -7.425 8.031 16.907 1.00 68.06 92 GLN A CA 1
ATOM 747 C C . GLN A 1 92 ? -8.681 7.875 17.776 1.00 68.06 92 GLN A C 1
ATOM 749 O O . GLN A 1 92 ? -8.681 8.357 18.908 1.00 68.06 92 GLN A O 1
ATOM 754 N N . SER A 1 93 ? -9.686 7.112 17.327 1.00 66.44 93 SER A N 1
ATOM 755 C CA . SER A 1 93 ? -10.906 6.893 18.121 1.00 66.44 93 SER A CA 1
ATOM 756 C C . SER A 1 93 ? -10.642 6.177 19.451 1.00 66.44 93 SER A C 1
ATOM 758 O O . SER A 1 93 ? -11.281 6.479 20.453 1.00 66.44 93 SER A O 1
ATOM 760 N N . TYR A 1 94 ? -9.675 5.252 19.506 1.00 63.78 94 TYR A N 1
ATOM 761 C CA . TYR A 1 94 ? -9.309 4.608 20.775 1.00 63.78 94 TYR A CA 1
ATOM 762 C C . TYR A 1 94 ? -8.584 5.560 21.731 1.00 63.78 94 TYR A C 1
ATOM 764 O O . TYR A 1 94 ? -8.812 5.492 22.936 1.00 63.78 94 TYR A O 1
ATOM 772 N N . SER A 1 95 ? -7.728 6.450 21.218 1.00 60.75 95 SER A N 1
ATOM 773 C CA . SER A 1 95 ? -6.996 7.407 22.058 1.00 60.75 95 SER A CA 1
ATOM 774 C C . SER A 1 95 ? -7.924 8.391 22.776 1.00 60.75 95 SER A C 1
ATOM 776 O O . SER A 1 95 ? -7.716 8.688 23.952 1.00 60.75 95 SER A O 1
ATOM 778 N N . GLU A 1 96 ? -8.991 8.818 22.103 1.00 59.81 96 GLU A N 1
ATOM 779 C CA . GLU A 1 96 ? -9.983 9.742 22.647 1.00 59.81 96 GLU A CA 1
ATOM 780 C C . GLU A 1 96 ? -10.821 9.076 23.748 1.00 59.81 96 GLU A C 1
ATOM 782 O O . GLU A 1 96 ? -10.938 9.618 24.844 1.00 59.81 96 GLU A O 1
ATOM 787 N N . VAL A 1 97 ? -11.281 7.839 23.524 1.00 60.59 97 VAL A N 1
ATOM 788 C CA . VAL A 1 97 ? -12.027 7.056 24.529 1.00 60.59 97 VAL A CA 1
ATOM 789 C C . VAL A 1 97 ? -11.170 6.729 25.760 1.00 60.59 97 VAL A C 1
ATOM 791 O O . VAL A 1 97 ? -11.657 6.740 26.892 1.00 60.59 97 VAL A O 1
ATOM 794 N N . ILE A 1 98 ? -9.878 6.438 25.574 1.00 60.94 98 ILE A N 1
ATOM 795 C CA . ILE A 1 98 ? -8.961 6.222 26.701 1.00 60.94 98 ILE A CA 1
ATOM 796 C C . ILE A 1 98 ? -8.791 7.523 27.493 1.00 60.94 98 ILE A C 1
ATOM 798 O O . ILE A 1 98 ? -8.846 7.490 28.723 1.00 60.94 98 ILE A O 1
ATOM 802 N N . PHE A 1 99 ? -8.639 8.669 26.827 1.00 57.41 99 PHE A N 1
ATOM 803 C CA . PHE A 1 99 ? -8.499 9.961 27.498 1.00 57.41 99 PHE A CA 1
ATOM 804 C C . PHE A 1 99 ? -9.756 10.345 28.289 1.00 57.41 99 PHE A C 1
ATOM 806 O O . PHE A 1 99 ? -9.639 10.729 29.452 1.00 57.41 99 PHE A O 1
ATOM 813 N N . THR A 1 100 ? -10.955 10.163 27.726 1.00 59.00 100 THR A N 1
ATOM 814 C CA . THR A 1 100 ? -12.211 10.468 28.432 1.00 59.00 100 THR A CA 1
ATOM 815 C C . THR A 1 100 ? -12.410 9.580 29.657 1.00 59.00 100 THR A C 1
ATOM 817 O O . THR A 1 100 ? -12.762 10.080 30.722 1.00 59.00 100 THR A O 1
ATOM 820 N N . ASN A 1 101 ? -12.117 8.279 29.555 1.00 56.31 101 ASN A N 1
ATOM 821 C CA . ASN A 1 101 ? -12.218 7.365 30.698 1.00 56.31 101 ASN A CA 1
ATOM 822 C C . ASN A 1 101 ? -11.172 7.677 31.778 1.00 56.31 101 ASN A C 1
ATOM 824 O O . ASN A 1 101 ? -11.473 7.629 32.967 1.00 56.31 101 ASN A O 1
ATOM 828 N N . THR A 1 102 ? -9.955 8.052 31.375 1.00 55.66 102 THR A N 1
ATOM 829 C CA . THR A 1 102 ? -8.879 8.404 32.314 1.00 55.66 102 THR A CA 1
ATOM 830 C C . THR A 1 102 ? -9.125 9.759 32.983 1.00 55.66 102 THR A C 1
ATOM 832 O O . THR A 1 102 ? -8.782 9.938 34.147 1.00 55.66 102 THR A O 1
ATOM 835 N N . SER A 1 103 ? -9.732 10.718 32.280 1.00 52.59 103 SER A N 1
ATOM 836 C CA . SER A 1 103 ? -10.137 12.012 32.841 1.00 52.59 103 SER A CA 1
ATOM 837 C C . SER A 1 103 ? -11.283 11.850 33.838 1.00 52.59 103 SER A C 1
ATOM 839 O O . SER A 1 103 ? -11.178 12.354 34.955 1.00 52.59 103 SER A O 1
ATOM 841 N N . LYS A 1 104 ? -12.320 11.077 33.486 1.00 52.38 104 LYS A N 1
ATOM 842 C CA . LYS A 1 104 ? -13.461 10.816 34.371 1.00 52.38 104 LYS A CA 1
ATOM 843 C C . LYS A 1 104 ? -13.058 10.050 35.640 1.00 52.38 104 LYS A C 1
ATOM 845 O O . LYS A 1 104 ? -13.618 10.283 36.699 1.00 52.38 104 LYS A O 1
ATOM 850 N N . SER A 1 105 ? -12.031 9.195 35.577 1.00 52.19 105 SER A N 1
ATOM 851 C CA . SER A 1 105 ? -11.519 8.491 36.765 1.00 52.19 105 SER A CA 1
ATOM 852 C C . SER A 1 105 ? -10.547 9.311 37.631 1.00 52.19 105 SER A C 1
ATOM 854 O O . SER A 1 105 ? -10.173 8.840 38.706 1.00 52.19 105 SER A O 1
ATOM 856 N N . ARG A 1 106 ? -10.073 10.483 37.181 1.00 53.44 106 ARG A N 1
ATOM 857 C CA . ARG A 1 106 ? -9.053 11.277 37.899 1.00 53.44 106 ARG A CA 1
ATOM 858 C C . ARG A 1 106 ? -9.602 12.448 38.701 1.00 53.44 106 ARG A C 1
ATOM 860 O O . ARG A 1 106 ? -8.844 13.032 39.473 1.00 53.44 106 ARG A O 1
ATOM 867 N N . ILE A 1 107 ? -10.882 12.780 38.572 1.00 58.25 107 ILE A N 1
ATOM 868 C CA . ILE A 1 107 ? -11.519 13.732 39.484 1.00 58.25 107 ILE A CA 1
ATOM 869 C C . ILE A 1 107 ? -11.842 12.964 40.771 1.00 58.25 107 ILE A C 1
ATOM 871 O O . ILE A 1 107 ? -12.960 12.509 40.995 1.00 58.25 107 ILE A O 1
ATOM 875 N N . ALA A 1 108 ? -10.816 12.753 41.600 1.00 62.09 108 ALA A N 1
ATOM 876 C CA . ALA A 1 108 ? -10.994 12.274 42.962 1.00 62.09 108 ALA A CA 1
ATOM 877 C C . ALA A 1 108 ? -11.769 13.354 43.724 1.00 62.09 108 ALA A C 1
ATOM 879 O O . ALA A 1 108 ? -11.227 14.401 44.076 1.00 62.09 108 ALA A O 1
ATOM 880 N N . THR A 1 109 ? -13.066 13.131 43.908 1.00 67.69 109 THR A N 1
ATOM 881 C CA . THR A 1 109 ? -13.929 14.025 44.673 1.00 67.69 109 THR A CA 1
ATOM 882 C C . THR A 1 109 ? -13.755 13.684 46.144 1.00 67.69 109 THR A C 1
ATOM 884 O O . THR A 1 109 ? -13.929 12.543 46.558 1.00 67.69 109 THR A O 1
ATOM 887 N N . PHE A 1 110 ? -13.364 14.659 46.957 1.00 76.31 110 PHE A N 1
ATOM 888 C CA . PHE A 1 110 ? -13.206 14.453 48.395 1.00 76.31 110 PHE A CA 1
ATOM 889 C C . PHE A 1 110 ? -14.524 14.750 49.108 1.00 76.31 110 PHE A C 1
ATOM 891 O O . PHE A 1 110 ? -15.240 15.686 48.755 1.00 76.31 110 PHE A O 1
ATOM 898 N N . CYS A 1 111 ? -14.861 13.958 50.125 1.00 75.94 111 CYS A N 1
ATOM 899 C CA . CYS A 1 111 ? -16.023 14.248 50.955 1.00 75.94 111 CYS A CA 1
ATOM 900 C C . CYS A 1 111 ? -15.805 15.541 51.752 1.00 75.94 111 CYS A C 1
ATOM 902 O O . CYS A 1 111 ? -14.853 15.626 52.524 1.00 75.94 111 CYS A O 1
ATOM 904 N N . SER A 1 112 ? -16.725 16.499 51.643 1.00 75.25 112 SER A N 1
ATOM 905 C CA . SER A 1 112 ? -16.684 17.775 52.374 1.00 75.25 112 SER A CA 1
ATOM 906 C C . SER A 1 112 ? -16.745 17.639 53.901 1.00 75.25 112 SER A C 1
ATOM 908 O O . SER A 1 112 ? -16.328 18.550 54.604 1.00 75.25 112 SER A O 1
ATOM 910 N N . ASN A 1 113 ? -17.239 16.512 54.420 1.00 76.62 113 ASN A N 1
ATOM 911 C CA . ASN A 1 113 ? -17.397 16.278 55.857 1.00 76.62 113 ASN A CA 1
ATOM 912 C C . ASN A 1 113 ? -16.272 15.434 56.469 1.00 76.62 113 ASN A C 1
ATOM 914 O O . ASN A 1 113 ? -15.772 15.766 57.535 1.00 76.62 113 ASN A O 1
ATOM 918 N N . CYS A 1 114 ? -15.833 14.359 55.801 1.00 82.19 114 CYS A N 1
ATOM 919 C CA . CYS A 1 114 ? -14.820 13.451 56.361 1.00 82.19 114 CYS A CA 1
ATOM 920 C C . CYS A 1 114 ? -13.486 13.426 55.599 1.00 82.19 114 CYS A C 1
ATOM 922 O O . CYS A 1 114 ? -12.593 12.673 55.974 1.00 82.19 114 CYS A O 1
ATOM 924 N N . GLY A 1 115 ? -13.353 14.179 54.503 1.00 73.69 115 GLY A N 1
ATOM 925 C CA . GLY A 1 115 ? -12.118 14.274 53.717 1.00 73.69 115 GLY A CA 1
ATOM 926 C C . GLY A 1 115 ? -11.708 12.999 52.971 1.00 73.69 115 GLY A C 1
ATOM 927 O O . GLY A 1 115 ? -10.655 12.985 52.340 1.00 73.69 115 GLY A O 1
ATOM 928 N N . ASN A 1 116 ? -12.509 11.928 53.017 1.00 80.00 116 ASN A N 1
ATOM 929 C CA . ASN A 1 116 ? -12.165 10.680 52.339 1.00 80.00 116 ASN A CA 1
ATOM 930 C C . ASN A 1 116 ? -12.383 10.789 50.818 1.00 80.00 116 ASN A C 1
ATOM 932 O O . ASN A 1 116 ? -13.281 11.505 50.361 1.00 80.00 116 ASN A O 1
ATOM 936 N N . ILE A 1 117 ? -11.568 10.063 50.048 1.00 75.25 117 ILE A N 1
ATOM 937 C CA . ILE A 1 117 ? -11.652 9.977 48.586 1.00 75.25 117 ILE A CA 1
ATOM 938 C C . ILE A 1 117 ? -12.944 9.252 48.207 1.00 75.25 117 ILE A C 1
ATOM 940 O O . ILE A 1 117 ? -13.210 8.141 48.668 1.00 75.25 117 ILE A O 1
ATOM 944 N N . ARG A 1 118 ? -13.743 9.883 47.349 1.00 68.06 118 ARG A N 1
ATOM 945 C CA . ARG A 1 118 ? -14.970 9.334 46.772 1.00 68.06 118 ARG A CA 1
ATOM 946 C C . ARG A 1 118 ? -14.831 9.255 45.253 1.00 68.06 118 ARG A C 1
ATOM 948 O O . ARG A 1 118 ? -14.069 9.999 44.635 1.00 68.06 118 ARG A O 1
ATOM 955 N N . SER A 1 119 ? -15.564 8.315 44.666 1.00 64.56 119 SER A N 1
ATOM 956 C CA . SER A 1 119 ? -15.761 8.236 43.221 1.00 64.56 119 SER A CA 1
ATOM 957 C C . SER A 1 119 ? -17.025 9.017 42.840 1.00 64.56 119 SER A C 1
ATOM 959 O O . SER A 1 119 ? -18.006 9.018 43.583 1.00 64.56 119 SER A O 1
ATOM 961 N N . GLU A 1 120 ? -17.009 9.688 41.687 1.00 63.84 120 GLU A N 1
ATOM 962 C CA . GLU A 1 120 ? -18.093 10.574 41.219 1.00 63.84 120 GLU A CA 1
ATOM 963 C C . GLU A 1 120 ? -19.427 9.830 40.966 1.00 63.84 120 GLU A C 1
ATOM 965 O O . GLU A 1 120 ? -20.489 10.438 40.875 1.00 63.84 120 GLU A O 1
ATOM 970 N N . GLU A 1 121 ? -19.394 8.495 40.895 1.00 65.50 121 GLU A N 1
ATOM 971 C CA . GLU A 1 121 ? -20.571 7.637 40.695 1.00 65.50 121 GLU A CA 1
ATOM 972 C C . GLU A 1 121 ? -21.280 7.266 42.016 1.00 65.50 121 GLU A C 1
ATOM 974 O O . GLU A 1 121 ? -22.400 6.746 42.008 1.00 65.50 121 GLU A O 1
ATOM 979 N N . GLU A 1 122 ? -20.668 7.550 43.171 1.00 66.75 122 GLU A N 1
ATOM 980 C CA . GLU A 1 122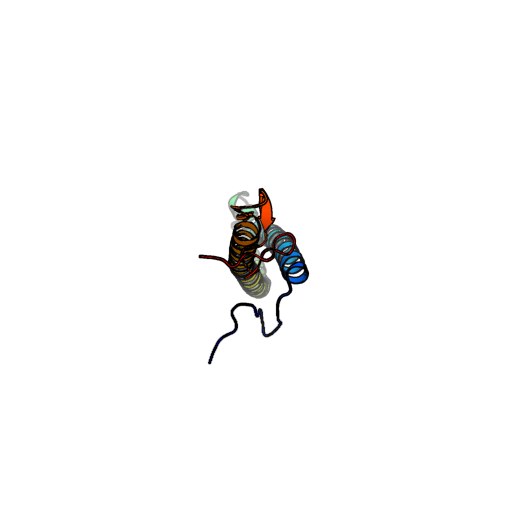 ? -21.199 7.190 44.487 1.00 66.75 122 GLU A CA 1
ATOM 981 C C . GLU A 1 122 ? -22.063 8.307 45.097 1.00 66.75 122 GLU A C 1
ATOM 983 O O . GLU A 1 122 ? -21.564 9.266 45.696 1.00 66.75 122 GLU A O 1
ATOM 988 N N . LYS A 1 123 ? -23.391 8.116 45.045 1.00 67.69 123 LYS A N 1
ATOM 989 C CA . LYS A 1 123 ? -24.400 9.003 45.668 1.00 67.69 123 LYS A CA 1
ATOM 990 C C . LYS A 1 123 ? -24.170 9.264 47.170 1.00 67.69 123 LYS A C 1
ATOM 992 O O . LYS A 1 123 ? -24.578 10.307 47.674 1.00 67.69 123 LYS A O 1
ATOM 997 N N . PHE A 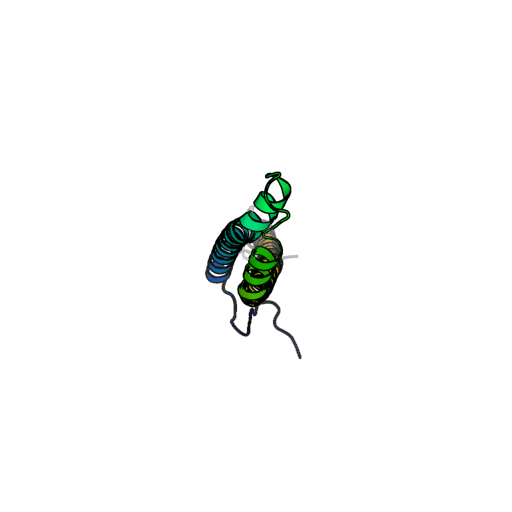1 124 ? -23.473 8.365 47.871 1.00 72.88 124 PHE A N 1
ATOM 998 C CA . PHE A 1 124 ? -23.253 8.408 49.323 1.00 72.88 124 PHE A CA 1
ATOM 999 C C . PHE A 1 124 ? -21.787 8.168 49.680 1.00 72.88 124 PHE A C 1
ATOM 1001 O O . PHE A 1 124 ? -21.095 7.410 49.000 1.00 72.88 124 PHE A O 1
ATOM 1008 N N . CYS A 1 125 ? -21.288 8.807 50.742 1.00 77.56 125 CYS A N 1
ATOM 1009 C CA . CYS A 1 125 ? -19.940 8.516 51.224 1.00 77.56 125 CYS A CA 1
ATOM 1010 C C . CYS A 1 125 ? -19.952 7.167 51.938 1.00 77.56 125 CYS A C 1
ATOM 1012 O O . CYS A 1 125 ? -20.662 7.013 52.928 1.00 77.56 125 CYS A O 1
ATOM 1014 N N . LYS A 1 126 ? -19.115 6.217 51.516 1.00 77.56 126 LYS A N 1
ATOM 1015 C CA . LYS A 1 126 ? -18.998 4.905 52.179 1.00 77.56 126 LYS A CA 1
ATOM 1016 C C . LYS A 1 126 ? -18.553 4.975 53.643 1.00 77.56 126 LYS A C 1
ATOM 1018 O O . LYS A 1 126 ? -18.771 4.019 54.375 1.00 77.56 126 LYS A O 1
ATOM 1023 N N . GLN A 1 127 ? -17.927 6.077 54.063 1.00 78.88 127 GLN A N 1
ATOM 1024 C CA . GLN A 1 127 ? -17.394 6.220 55.417 1.00 78.88 127 GLN A CA 1
ATOM 1025 C C . GLN A 1 127 ? -18.297 7.029 56.353 1.00 78.88 127 GLN A C 1
ATOM 1027 O O . GLN A 1 127 ? -18.438 6.650 57.509 1.00 78.88 127 GLN A O 1
ATOM 1032 N N . CYS A 1 128 ? -18.912 8.118 55.882 1.00 82.75 128 CYS A N 1
ATOM 1033 C CA . CYS A 1 128 ? -19.773 8.963 56.723 1.00 82.75 128 CYS A CA 1
ATOM 1034 C C . CYS A 1 128 ? -21.259 8.947 56.333 1.00 82.75 128 CYS A C 1
ATOM 1036 O O . CYS A 1 128 ? -22.061 9.609 56.981 1.00 82.75 128 CYS A O 1
ATOM 1038 N N . GLY A 1 129 ? -21.640 8.228 55.273 1.00 74.56 129 GLY A N 1
ATOM 1039 C CA . GLY A 1 129 ? -23.030 8.095 54.827 1.00 74.56 129 GLY A CA 1
ATOM 1040 C C . GLY A 1 129 ? -23.637 9.344 54.182 1.00 74.56 129 GLY A C 1
ATOM 1041 O O . GLY A 1 129 ? -24.786 9.301 53.764 1.00 74.56 129 GLY A O 1
ATOM 1042 N N . GLN A 1 130 ? -22.895 10.449 54.069 1.00 79.50 130 GLN A N 1
ATOM 1043 C CA . GLN A 1 130 ? -23.461 11.719 53.615 1.00 79.50 130 GLN A CA 1
ATOM 1044 C C . GLN A 1 130 ? -23.802 11.739 52.117 1.00 79.50 130 GLN A C 1
ATOM 1046 O O . GLN A 1 130 ? -22.969 11.382 51.267 1.00 79.50 130 GLN A O 1
ATOM 1051 N N . GLU A 1 131 ? -25.015 12.212 51.823 1.00 71.00 131 GLU A N 1
ATOM 1052 C CA . GLU A 1 131 ? -25.552 12.432 50.477 1.00 71.00 131 GLU A CA 1
ATOM 1053 C C . GLU A 1 131 ? -24.908 13.648 49.797 1.00 71.00 131 GLU A C 1
ATOM 1055 O O . GLU A 1 131 ? -24.444 14.581 50.455 1.00 71.00 131 GLU A O 1
ATOM 1060 N N . PHE A 1 132 ? -24.849 13.620 48.467 1.00 61.62 132 PHE A N 1
ATOM 1061 C CA . PHE A 1 132 ? -24.363 14.738 47.660 1.00 61.62 132 PHE A CA 1
ATOM 1062 C C . PHE A 1 132 ? -25.446 15.834 47.598 1.00 61.62 132 PHE A C 1
ATOM 1064 O O . PHE A 1 132 ? -26.530 15.567 47.082 1.00 61.62 132 PHE A O 1
ATOM 1071 N N . SER A 1 133 ? -25.170 17.029 48.134 1.00 53.66 133 SER A N 1
ATOM 1072 C CA . SER A 1 133 ? -26.009 18.233 47.983 1.00 53.66 133 SER A CA 1
ATOM 1073 C C . SER A 1 133 ? -25.439 19.157 46.919 1.00 53.66 133 SER A C 1
ATOM 1075 O O . SER A 1 133 ? -24.235 19.477 47.067 1.00 53.66 133 SER A O 1
#

Sequence (133 aa):
MNRNENTWFGIKLNQRRATNLFILSIAGTLITLVMLVQLFMPLVSMFLSPYYAEELQYYFQIMLMNLPYLVVMIAGFAISVYTLIKCRKIAQSYSEVIFTNTSKSRIATFCSNCGNIRSEEEKFCKQCGQEFS

pLDDT: mean 75.95, std 12.04, range [39.25, 92.0]

Foldseek 3Di:
DPPPLQDDVNDRDDLVNLVVLLVVLVVLLVVLVVVVVVLCVVVVVCVPDPPNPVCVVVSVVSNVVCVVVVVVSVVSNVVSVVSNVSSVVVVVVVVVVVVVVVVQQPPQDADPPPRDTDRPPDQADPPPRDGDD

Secondary structure (DSSP, 8-state):
----TTEETTEEPPHHHHHHHHHHHHHHHHHHHHHHHHHHHHHHHHHH-TTGGGGHHHHHHHHHHHHHHHHHHHHHHHHHHHHHHHHHHHHHHHHHHHHHHHHHTT--EEPTTT--EE-TT-SB-TTT-PBP-

Radius of gyration: 29.17 Å; chains: 1; bounding box: 52×27×88 Å